Protein AF-A0A7C4MJX7-F1 (afdb_monomer_lite)

Radius of gyration: 22.09 Å; chains: 1; bounding box: 62×18×59 Å

pLDDT: mean 86.45, std 8.95, range [51.25, 96.69]

Sequence (167 aa):
MQINKLDLLSKGWSTNEIEHVSTIIEEAENKKHIGIKFLDKTIYWALLFLLIVGNAICSAFLIPFLFVFKGTFIIFIITVFGFAFGVFFSILIADIHRAEKRSLSGLLFALIISGVVNFALISRASIEFSIKTMLPLRHNPYLIAGIYLFAFLTPHIVLMIAQYQKQ

Foldseek 3Di:
DDDPPVVCVVVVDDPVNVVVVVVVVVVVVVVPDPVVVVVLVVVLVVLLVCLLVVLLVLLLVLLVVQQVDADCVSLVVLLVSLQVLLQVSLVSLVVSVVSDVDDNVVSVVSQLVSLVSSLCSQQVVNVVVCVVVVRDRRDRSNVSSVSSSCSNCVNNVVVVVVVVVVD

Secondary structure (DSSP, 8-state):
----HHHHHHTT--HHHHHHHHHHHHHHHHTS-HHHHHHHHHHHHHHHHHHHHHHHHHHHTTHHHHHH--THHHHHHHHHHHHHHHHHHHHHHHHHHHHS---HHHHHHHHHHHHHHHHHHHHHHHHHHHHHHTPPP-S-HHHHHHHHHHHHHHHHHHHHHHHHTT-

Structure (mmCIF, N/CA/C/O backbone):
data_AF-A0A7C4MJX7-F1
#
_entry.id   AF-A0A7C4MJX7-F1
#
loop_
_atom_site.group_PDB
_atom_site.id
_atom_site.type_symbol
_atom_site.label_atom_id
_atom_site.label_alt_id
_atom_site.label_comp_id
_atom_site.label_asym_id
_atom_site.label_entity_id
_atom_site.label_seq_id
_atom_site.pdbx_PDB_ins_code
_atom_site.Cartn_x
_atom_site.Cartn_y
_atom_site.Cartn_z
_atom_site.occupancy
_atom_site.B_iso_or_equiv
_atom_site.auth_seq_id
_atom_site.auth_comp_id
_atom_site.auth_asym_id
_atom_site.auth_atom_id
_atom_site.pdbx_PDB_model_num
ATOM 1 N N . MET A 1 1 ? -16.671 -3.858 23.443 1.00 53.47 1 MET A N 1
ATOM 2 C CA . MET A 1 1 ? -18.010 -4.202 22.893 1.00 53.47 1 MET A CA 1
ATOM 3 C C . MET A 1 1 ? -18.897 -2.962 23.005 1.00 53.47 1 MET A C 1
ATOM 5 O O . MET A 1 1 ? -18.828 -2.317 24.041 1.00 53.47 1 MET A O 1
ATOM 9 N N . GLN A 1 2 ? -19.621 -2.533 21.963 1.00 55.75 2 GLN A N 1
ATOM 10 C CA . GLN A 1 2 ? -20.582 -1.420 22.091 1.00 55.75 2 GLN A CA 1
ATOM 11 C C . GLN A 1 2 ? -21.999 -1.966 22.133 1.00 55.75 2 GLN A C 1
ATOM 13 O O . GLN A 1 2 ? -22.373 -2.790 21.304 1.00 55.75 2 GLN A O 1
ATOM 18 N N . ILE A 1 3 ? -22.766 -1.489 23.106 1.00 70.62 3 ILE A N 1
ATOM 19 C CA . ILE A 1 3 ? -24.188 -1.771 23.210 1.00 70.62 3 ILE A CA 1
ATOM 20 C C . ILE A 1 3 ? -24.919 -0.806 22.281 1.00 70.62 3 ILE A C 1
ATOM 22 O O . ILE A 1 3 ? -24.830 0.412 22.453 1.00 70.62 3 ILE A O 1
ATOM 26 N N . ASN A 1 4 ? -25.655 -1.334 21.304 1.00 82.94 4 ASN A N 1
ATOM 27 C CA . ASN A 1 4 ? -26.561 -0.514 20.514 1.00 82.94 4 ASN A CA 1
ATOM 28 C C . ASN A 1 4 ? -27.799 -0.192 21.364 1.00 82.94 4 ASN A C 1
ATOM 30 O O . ASN A 1 4 ? -28.705 -1.014 21.491 1.00 82.94 4 ASN A O 1
ATOM 34 N N . LYS A 1 5 ? -27.821 1.005 21.963 1.00 84.69 5 LYS A N 1
ATOM 35 C CA . LYS A 1 5 ? -28.908 1.441 22.855 1.00 84.69 5 LYS A CA 1
ATOM 36 C C . LYS A 1 5 ? -30.277 1.386 22.166 1.00 84.69 5 LYS A C 1
ATOM 38 O O . LYS A 1 5 ? -31.251 1.019 22.808 1.00 84.69 5 LYS A O 1
ATOM 43 N N . LEU A 1 6 ? -30.341 1.678 20.863 1.00 82.44 6 LEU A N 1
ATOM 44 C CA . LEU A 1 6 ? -31.587 1.644 20.087 1.00 82.44 6 LEU A CA 1
ATOM 45 C C . LEU A 1 6 ? -32.126 0.217 19.907 1.00 82.44 6 LEU A C 1
ATOM 47 O O . LEU A 1 6 ? -33.334 0.015 19.966 1.00 82.44 6 LEU A O 1
ATOM 51 N N . ASP A 1 7 ? -31.240 -0.770 19.745 1.00 88.25 7 ASP A N 1
ATOM 52 C CA . ASP A 1 7 ? -31.619 -2.188 19.633 1.00 88.25 7 ASP A CA 1
ATOM 53 C C . ASP A 1 7 ? -32.070 -2.785 20.979 1.00 88.25 7 ASP A C 1
ATOM 55 O O . ASP A 1 7 ? -32.888 -3.697 21.021 1.00 88.25 7 ASP A O 1
ATOM 59 N N . LEU A 1 8 ? -31.564 -2.273 22.105 1.00 86.75 8 LEU A N 1
ATOM 60 C CA . LEU A 1 8 ? -32.051 -2.688 23.425 1.00 86.75 8 LEU A CA 1
ATOM 61 C C . LEU A 1 8 ? -33.397 -2.049 23.772 1.00 86.75 8 LEU A C 1
ATOM 63 O O . LEU A 1 8 ? -34.278 -2.729 24.296 1.00 86.75 8 LEU A O 1
ATOM 67 N N . LEU A 1 9 ? -33.583 -0.774 23.418 1.00 88.44 9 LEU A N 1
ATOM 68 C CA . LEU A 1 9 ? -34.869 -0.094 23.574 1.00 88.44 9 LEU A CA 1
ATOM 69 C C . LEU A 1 9 ? -35.971 -0.787 22.758 1.00 88.44 9 LEU A C 1
ATOM 71 O O . LEU A 1 9 ? -37.063 -1.005 23.277 1.00 88.44 9 LEU A O 1
ATOM 75 N N . SER A 1 10 ? -35.687 -1.200 21.515 1.00 90.12 10 SER A N 1
ATOM 76 C CA . SER A 1 10 ? -36.661 -1.920 20.677 1.00 90.12 10 SER A CA 1
ATOM 77 C C . SER A 1 10 ? -37.021 -3.311 21.217 1.00 90.12 10 SER A C 1
ATOM 79 O O . SER A 1 10 ? -38.108 -3.813 20.940 1.00 90.12 10 SER A O 1
ATOM 81 N N . LYS A 1 11 ? -36.146 -3.915 22.031 1.00 91.00 11 LYS A N 1
ATOM 82 C CA . LYS A 1 11 ? -36.380 -5.184 22.742 1.00 91.00 11 LYS A CA 1
ATOM 83 C C . LYS A 1 11 ? -37.090 -5.009 24.089 1.00 91.00 11 LYS A C 1
ATOM 85 O O . LYS A 1 11 ? -37.268 -5.994 24.800 1.00 91.00 11 LYS A O 1
ATOM 90 N N . GLY A 1 12 ? -37.490 -3.785 24.439 1.00 92.81 12 GLY A N 1
ATOM 91 C CA . GLY A 1 12 ? -38.260 -3.487 25.648 1.00 92.81 12 GLY A CA 1
ATOM 92 C C . GLY A 1 12 ? -37.425 -3.241 26.904 1.00 92.81 12 GLY A C 1
ATOM 93 O O . GLY A 1 12 ? -37.982 -3.242 27.998 1.00 92.81 12 GLY A O 1
ATOM 94 N N . TRP A 1 13 ? -36.113 -3.030 26.776 1.00 92.69 13 TRP A N 1
ATOM 95 C CA . TRP A 1 13 ? -35.268 -2.685 27.919 1.00 92.69 13 TRP A CA 1
ATOM 96 C C . TRP A 1 13 ? -35.522 -1.242 28.353 1.00 92.69 13 TRP A C 1
ATOM 98 O O . TRP A 1 13 ? -35.639 -0.344 27.514 1.00 92.69 13 TRP A O 1
ATOM 108 N N . SER A 1 14 ? -35.548 -0.997 29.660 1.00 92.94 14 SER A N 1
ATOM 109 C CA . SER A 1 14 ? -35.621 0.364 30.187 1.00 92.94 14 SER A CA 1
ATOM 110 C C . SER A 1 14 ? -34.282 1.093 30.030 1.00 92.94 14 SER A C 1
ATOM 112 O O . SER A 1 14 ? -33.206 0.491 30.035 1.00 92.94 14 SER A O 1
ATOM 114 N N . THR A 1 15 ? -34.323 2.423 29.933 1.00 89.69 15 THR A N 1
ATOM 115 C CA . THR A 1 15 ? -33.111 3.256 29.863 1.00 89.69 15 THR A CA 1
ATOM 116 C C . THR A 1 15 ? -32.182 3.032 31.055 1.00 89.69 15 THR A C 1
ATOM 118 O O . THR A 1 15 ? -30.968 2.994 30.869 1.00 89.69 15 THR A O 1
ATOM 121 N N . ASN A 1 16 ? -32.744 2.807 32.247 1.00 89.69 16 ASN A N 1
ATOM 122 C CA . ASN A 1 16 ? -31.983 2.556 33.471 1.00 89.69 16 ASN A CA 1
ATOM 123 C C . ASN A 1 16 ? -31.237 1.214 33.417 1.00 89.69 16 ASN A C 1
ATOM 125 O O . ASN A 1 16 ? -30.082 1.140 33.827 1.00 89.69 16 ASN A O 1
ATOM 129 N N . GLU A 1 17 ? -31.856 0.160 32.875 1.00 87.19 17 GLU A N 1
ATOM 130 C CA . GLU A 1 17 ? -31.189 -1.136 32.679 1.00 87.19 17 GLU A CA 1
ATOM 131 C C . GLU A 1 17 ? -30.067 -1.030 31.644 1.00 87.19 17 GLU A C 1
ATOM 133 O O . GLU A 1 17 ? -28.974 -1.555 31.856 1.00 87.19 17 GLU A O 1
ATOM 138 N N . ILE A 1 18 ? -30.299 -0.303 30.547 1.00 88.81 18 ILE A N 1
ATOM 139 C CA . ILE A 1 18 ? -29.280 -0.061 29.515 1.00 88.81 18 ILE A CA 1
ATOM 140 C C . ILE A 1 18 ? -28.088 0.699 30.104 1.00 88.81 18 ILE A C 1
ATOM 142 O O . ILE A 1 18 ? -26.935 0.376 29.803 1.00 88.81 18 ILE A O 1
ATOM 146 N N . GLU A 1 19 ? -28.349 1.709 30.930 1.00 87.94 19 GLU A N 1
ATOM 147 C CA . GLU A 1 19 ? -27.313 2.509 31.578 1.00 87.94 19 GLU A CA 1
ATOM 148 C C . GLU A 1 19 ? -26.530 1.694 32.609 1.00 87.94 19 GLU A C 1
ATOM 150 O O . GLU A 1 19 ? -25.299 1.722 32.588 1.00 87.94 19 GLU A O 1
ATOM 155 N N . HIS A 1 20 ? -27.219 0.883 33.417 1.00 88.69 20 HIS A N 1
ATOM 156 C CA . HIS A 1 20 ? -26.598 -0.010 34.394 1.00 88.69 20 HIS A CA 1
ATOM 157 C C . HIS A 1 20 ? -25.709 -1.076 33.735 1.00 88.69 20 HIS A C 1
ATOM 159 O O . HIS A 1 20 ? -24.566 -1.287 34.139 1.00 88.69 20 HIS A O 1
ATOM 165 N N . VAL A 1 21 ? -26.183 -1.718 32.662 1.00 86.88 21 VAL A N 1
ATOM 166 C CA . VAL A 1 21 ? -25.367 -2.689 31.916 1.00 86.88 21 VAL A CA 1
ATOM 167 C C . VAL A 1 21 ? -24.195 -2.002 31.216 1.00 86.88 21 VAL A C 1
ATOM 169 O O . VAL A 1 21 ? -23.095 -2.555 31.187 1.00 86.88 21 VAL A O 1
ATOM 172 N N . SER A 1 22 ? -24.387 -0.786 30.698 1.00 84.50 22 SER A N 1
ATOM 173 C CA . SER A 1 22 ? -23.286 -0.008 30.116 1.00 84.50 22 SER A CA 1
ATOM 174 C C . SER A 1 22 ? -22.193 0.267 31.151 1.00 84.50 22 SER A C 1
ATOM 176 O O . SER A 1 22 ? -21.022 0.047 30.848 1.00 84.50 22 SER A O 1
ATOM 178 N N . THR A 1 23 ? -22.565 0.648 32.378 1.00 85.00 23 THR A N 1
ATOM 179 C CA . THR A 1 23 ? -21.605 0.893 33.469 1.00 85.00 23 THR A CA 1
ATOM 180 C C . THR A 1 23 ? -20.882 -0.381 33.899 1.00 85.00 23 THR A C 1
ATOM 182 O O . THR A 1 23 ? -19.664 -0.355 34.052 1.00 85.00 23 THR A O 1
ATOM 185 N N . ILE A 1 24 ? -21.576 -1.519 34.014 1.00 85.62 24 ILE A N 1
ATOM 186 C CA . ILE A 1 24 ? -20.941 -2.810 34.345 1.00 85.62 24 ILE A CA 1
ATOM 187 C C . ILE A 1 24 ? -19.917 -3.219 33.278 1.00 85.62 24 ILE A C 1
ATOM 189 O O . ILE A 1 24 ? -18.815 -3.661 33.609 1.00 85.62 24 ILE A O 1
ATOM 193 N N . ILE A 1 25 ? -20.259 -3.076 31.993 1.00 82.62 25 ILE A N 1
ATOM 194 C CA . ILE A 1 25 ? -19.345 -3.409 30.892 1.00 82.62 25 ILE A CA 1
ATOM 195 C C . ILE A 1 25 ? -18.134 -2.477 30.896 1.00 82.62 25 ILE A C 1
ATOM 197 O O . ILE A 1 25 ? -17.009 -2.939 30.706 1.00 82.62 25 ILE A O 1
ATOM 201 N N . GLU A 1 26 ? -18.344 -1.186 31.135 1.00 79.50 26 GLU A N 1
ATOM 202 C CA . GLU A 1 26 ? -17.275 -0.191 31.173 1.00 79.50 26 GLU A CA 1
ATOM 203 C C . GLU A 1 26 ? -16.346 -0.403 32.380 1.00 79.50 26 GLU A C 1
ATOM 205 O O . GLU A 1 26 ? -15.121 -0.363 32.246 1.00 79.50 26 GLU A O 1
ATOM 210 N N . GLU A 1 27 ? -16.896 -0.751 33.546 1.00 81.88 27 GLU A N 1
ATOM 211 C CA . GLU A 1 27 ? -16.114 -1.180 34.706 1.00 81.88 27 GLU A CA 1
ATOM 212 C C . GLU A 1 27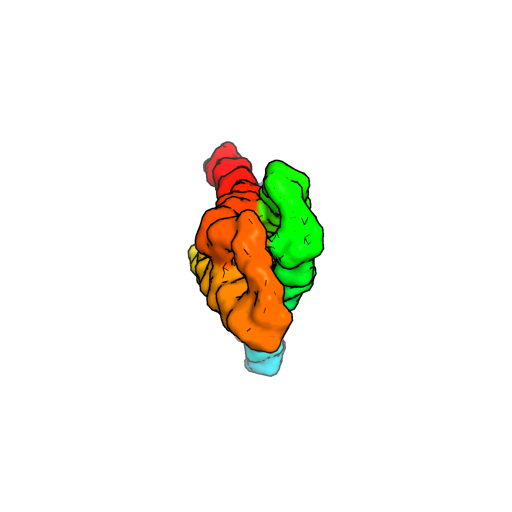 ? -15.317 -2.458 34.434 1.00 81.88 27 GLU A C 1
ATOM 214 O O . GLU A 1 27 ? -14.150 -2.539 34.821 1.00 81.88 27 GLU A O 1
ATOM 219 N N . ALA A 1 28 ? -15.908 -3.451 33.766 1.00 76.81 28 ALA A N 1
ATOM 220 C CA . ALA A 1 28 ? -15.217 -4.683 33.396 1.00 76.81 28 ALA A CA 1
ATOM 221 C C . ALA A 1 28 ? -14.089 -4.423 32.379 1.00 76.81 28 ALA A C 1
ATOM 223 O O . ALA A 1 28 ? -13.003 -4.998 32.488 1.00 76.81 28 ALA A O 1
ATOM 224 N N . GLU A 1 29 ? -14.303 -3.512 31.4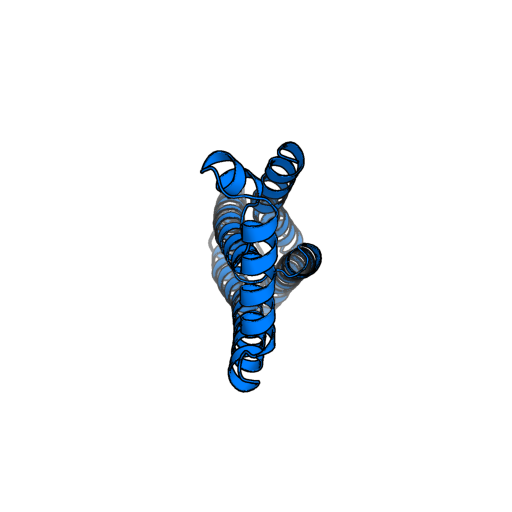25 1.00 71.25 29 GLU A N 1
ATOM 225 C CA . GLU A 1 29 ? -13.299 -3.083 30.446 1.00 71.25 29 GLU A CA 1
ATOM 226 C C . GLU A 1 29 ? -12.151 -2.315 31.136 1.00 71.25 29 GLU A C 1
ATOM 228 O O . GLU A 1 29 ? -10.972 -2.528 30.827 1.00 71.25 29 GLU A O 1
ATOM 233 N N . ASN A 1 30 ? -12.463 -1.514 32.159 1.00 72.94 30 ASN A N 1
ATOM 234 C CA . ASN A 1 30 ? -11.477 -0.813 32.981 1.00 72.94 30 ASN A CA 1
ATOM 235 C C . ASN A 1 30 ? -10.710 -1.737 33.937 1.00 72.94 30 ASN A C 1
ATOM 237 O O . ASN A 1 30 ? -9.498 -1.552 34.091 1.00 72.94 30 ASN A O 1
ATOM 241 N N . LYS A 1 31 ? -11.369 -2.762 34.491 1.00 76.56 31 LYS A N 1
ATOM 242 C CA . LYS A 1 31 ? -10.783 -3.809 35.348 1.00 76.56 31 LYS A CA 1
ATOM 243 C C . LYS A 1 31 ? -10.008 -4.882 34.570 1.00 76.56 31 LYS A C 1
ATOM 245 O O . LYS A 1 31 ? -9.415 -5.757 35.201 1.00 76.56 31 LYS A O 1
ATOM 250 N N . LYS A 1 32 ? -9.949 -4.824 33.227 1.00 70.94 32 LYS A N 1
ATOM 251 C CA . LYS A 1 32 ? -9.063 -5.696 32.432 1.00 70.94 32 LYS A CA 1
ATOM 252 C C . LYS A 1 32 ? -7.639 -5.641 32.987 1.00 70.94 32 LYS A C 1
ATOM 254 O O . LYS A 1 32 ? -7.065 -4.561 33.144 1.00 70.94 32 LYS A O 1
ATOM 259 N N . HIS A 1 33 ? -7.062 -6.820 33.217 1.00 77.12 33 HIS A N 1
ATOM 260 C CA . HIS A 1 33 ? -5.688 -6.969 33.684 1.00 77.12 33 HIS A CA 1
ATOM 261 C C . HIS A 1 33 ? -4.718 -6.200 32.770 1.00 77.12 33 HIS A C 1
ATOM 263 O O . HIS A 1 33 ? -4.869 -6.219 31.545 1.00 77.12 33 HIS A O 1
ATOM 269 N N . ILE A 1 34 ? -3.707 -5.546 33.350 1.00 73.19 34 ILE A N 1
ATOM 270 C CA . ILE A 1 34 ? -2.738 -4.697 32.626 1.00 73.19 34 ILE A CA 1
ATOM 271 C C . ILE A 1 34 ? -2.105 -5.452 31.444 1.00 73.19 34 ILE A C 1
ATOM 273 O O . ILE A 1 34 ? -1.941 -4.887 30.364 1.00 73.19 34 ILE A O 1
ATOM 277 N N . GLY A 1 35 ? -1.841 -6.753 31.614 1.00 70.19 35 GLY A N 1
ATOM 278 C CA . GLY A 1 35 ? -1.329 -7.622 30.550 1.00 70.19 35 GLY A CA 1
ATOM 279 C C . GLY A 1 35 ? -2.257 -7.753 29.334 1.00 70.19 35 GLY A C 1
ATOM 280 O O . GLY A 1 35 ? -1.771 -7.775 28.210 1.00 70.19 35 GLY A O 1
ATOM 281 N N . ILE A 1 36 ? -3.581 -7.757 29.526 1.00 73.88 36 ILE A N 1
ATOM 282 C CA . ILE A 1 36 ? -4.560 -7.829 28.425 1.00 73.88 36 ILE A CA 1
ATOM 283 C C . ILE A 1 36 ? -4.579 -6.504 27.654 1.00 73.88 36 ILE A C 1
ATOM 285 O O . ILE A 1 36 ? -4.537 -6.506 26.429 1.00 73.88 36 ILE A O 1
ATOM 289 N N . LYS A 1 37 ? -4.544 -5.362 28.356 1.00 73.38 37 LYS A N 1
ATOM 290 C CA . LYS A 1 37 ? -4.456 -4.039 27.706 1.00 73.38 37 LYS A CA 1
ATOM 291 C C . LYS A 1 37 ? -3.152 -3.877 26.912 1.00 73.38 37 LYS A C 1
ATOM 293 O O . LYS A 1 37 ? -3.142 -3.257 25.850 1.00 73.38 37 LYS A O 1
ATOM 298 N N . PHE A 1 38 ? -2.050 -4.439 27.415 1.00 76.56 38 PHE A N 1
ATOM 299 C CA . PHE A 1 38 ? -0.770 -4.447 26.707 1.00 76.56 38 PHE A CA 1
ATOM 300 C C . PHE A 1 38 ? -0.794 -5.355 25.471 1.00 76.56 38 PHE A C 1
ATOM 302 O O . PHE A 1 38 ? -0.251 -4.980 24.429 1.00 76.56 38 PHE A O 1
ATOM 309 N N . LEU A 1 39 ? -1.449 -6.516 25.567 1.00 78.19 39 LEU A N 1
ATOM 310 C CA . LEU A 1 39 ? -1.623 -7.440 24.449 1.00 78.19 39 LEU A CA 1
ATOM 311 C C . LEU A 1 39 ? -2.452 -6.798 23.327 1.00 78.19 39 LEU A C 1
ATOM 313 O O . LEU A 1 39 ? -1.987 -6.782 22.191 1.00 78.19 39 LEU A O 1
ATOM 317 N N . ASP A 1 40 ? -3.594 -6.181 23.653 1.00 77.88 40 ASP A N 1
ATOM 318 C CA . ASP A 1 40 ? -4.461 -5.483 22.687 1.00 77.88 40 ASP A CA 1
ATOM 319 C C . ASP A 1 40 ? -3.668 -4.397 21.924 1.00 77.88 40 ASP A C 1
ATOM 321 O O . ASP A 1 40 ? -3.677 -4.340 20.692 1.00 77.88 40 ASP A O 1
ATOM 325 N N . LYS A 1 41 ? -2.875 -3.589 22.647 1.00 80.69 41 LYS A N 1
ATOM 326 C CA . LYS A 1 41 ? -2.013 -2.558 22.043 1.00 80.69 41 LYS A CA 1
ATOM 327 C C . LYS A 1 41 ? -0.911 -3.160 21.165 1.00 80.69 41 LYS A C 1
ATOM 329 O O . LYS A 1 41 ? -0.619 -2.614 20.103 1.00 80.69 41 LYS A O 1
ATOM 334 N N . THR A 1 42 ? -0.276 -4.244 21.607 1.00 84.75 42 THR A N 1
ATOM 335 C CA . THR A 1 42 ? 0.806 -4.909 20.861 1.00 84.75 42 THR A CA 1
ATOM 336 C C . THR A 1 42 ? 0.283 -5.545 19.577 1.00 84.75 42 THR A C 1
ATOM 338 O O . THR A 1 42 ? 0.907 -5.385 18.530 1.00 84.75 42 THR A O 1
ATOM 341 N N . ILE A 1 43 ? -0.882 -6.197 19.631 1.00 84.75 43 ILE A N 1
ATOM 342 C CA . ILE A 1 43 ? -1.538 -6.801 18.465 1.00 84.75 43 ILE A CA 1
ATOM 343 C C . ILE A 1 43 ? -1.831 -5.736 17.410 1.00 84.75 43 ILE A C 1
ATOM 345 O O . ILE A 1 43 ? -1.524 -5.952 16.241 1.00 84.75 43 ILE A O 1
ATOM 349 N N . TYR A 1 44 ? -2.345 -4.568 17.806 1.00 82.44 44 TYR A N 1
ATOM 350 C CA . TYR A 1 44 ? -2.576 -3.473 16.863 1.00 82.44 44 TYR A CA 1
ATOM 351 C C . TYR A 1 44 ? -1.301 -3.056 16.123 1.00 82.44 44 TYR A C 1
ATOM 353 O O . TYR A 1 44 ? -1.283 -2.992 14.894 1.00 82.44 44 TYR A O 1
ATOM 361 N N . TRP A 1 45 ? -0.216 -2.798 16.859 1.00 83.81 45 TRP A N 1
ATOM 362 C CA . TRP A 1 45 ? 1.053 -2.408 16.243 1.00 83.81 45 TRP A CA 1
ATOM 363 C C . TRP A 1 45 ? 1.640 -3.521 15.377 1.00 83.81 45 TRP A C 1
ATOM 365 O O . TRP A 1 45 ? 2.192 -3.226 14.321 1.00 83.81 45 TRP A O 1
ATOM 375 N N . ALA A 1 46 ? 1.484 -4.784 15.778 1.00 86.75 46 ALA A N 1
ATOM 376 C CA . ALA A 1 46 ? 1.907 -5.931 14.984 1.00 86.75 46 ALA A CA 1
ATOM 377 C C . ALA A 1 46 ? 1.111 -6.042 13.675 1.00 86.75 46 ALA A C 1
ATOM 379 O O . ALA A 1 46 ? 1.709 -6.256 12.624 1.00 86.75 46 ALA A O 1
ATOM 380 N N . LEU A 1 47 ? -0.209 -5.835 13.713 1.00 85.00 47 LEU A N 1
ATOM 381 C CA . LEU A 1 47 ? -1.058 -5.818 12.519 1.00 85.00 47 LEU A CA 1
ATOM 382 C C . LEU A 1 47 ? -0.696 -4.656 11.594 1.00 85.00 47 LEU A C 1
ATOM 384 O O . LEU A 1 47 ? -0.567 -4.855 10.391 1.00 85.00 47 LEU A O 1
ATOM 388 N N . LEU A 1 48 ? -0.469 -3.462 12.142 1.00 82.44 48 LEU A N 1
ATOM 389 C CA . LEU A 1 48 ? -0.061 -2.290 11.366 1.00 82.44 48 LEU A CA 1
ATOM 390 C C . LEU A 1 48 ? 1.332 -2.481 10.745 1.00 82.44 48 LEU A C 1
ATOM 392 O O . LEU A 1 48 ? 1.552 -2.139 9.585 1.00 82.44 48 LEU A O 1
ATOM 396 N N . PHE A 1 49 ? 2.263 -3.083 11.482 1.00 86.00 49 PHE A N 1
ATOM 397 C CA . PHE A 1 49 ? 3.576 -3.452 10.962 1.00 86.00 49 PHE A CA 1
ATOM 398 C C . PHE A 1 49 ? 3.469 -4.497 9.845 1.00 86.00 49 PHE A C 1
ATOM 400 O O . PHE A 1 49 ? 4.050 -4.312 8.776 1.00 86.00 49 PHE A O 1
ATOM 407 N N . LEU A 1 50 ? 2.683 -5.556 10.059 1.00 86.38 50 LEU A N 1
ATOM 408 C CA . LEU A 1 50 ? 2.419 -6.592 9.061 1.00 86.38 50 LEU A CA 1
ATOM 409 C C . LEU A 1 50 ? 1.791 -5.998 7.800 1.00 86.38 50 LEU A C 1
ATOM 411 O O . LEU A 1 50 ? 2.129 -6.413 6.696 1.00 86.38 50 LEU A O 1
ATOM 415 N N . LEU A 1 51 ? 0.926 -4.997 7.958 1.00 85.44 51 LEU A N 1
ATOM 416 C CA . LEU A 1 51 ? 0.305 -4.275 6.860 1.00 85.44 51 LEU A CA 1
ATOM 417 C C . LEU A 1 51 ? 1.375 -3.574 6.005 1.00 85.44 51 LEU A C 1
ATOM 419 O O . LEU A 1 51 ? 1.449 -3.780 4.794 1.00 85.44 51 LEU A O 1
ATOM 423 N N . ILE A 1 52 ? 2.263 -2.805 6.637 1.00 85.75 52 ILE A N 1
ATOM 424 C CA . ILE A 1 52 ? 3.338 -2.089 5.938 1.00 85.75 52 ILE A CA 1
ATOM 425 C C . ILE A 1 52 ? 4.300 -3.070 5.250 1.00 85.75 52 ILE A C 1
ATOM 427 O O . ILE A 1 52 ? 4.591 -2.915 4.063 1.00 85.75 52 ILE A O 1
ATOM 431 N N . VAL A 1 53 ? 4.768 -4.093 5.972 1.00 89.25 53 VAL A N 1
ATOM 432 C CA . VAL A 1 53 ? 5.731 -5.078 5.452 1.00 89.25 53 VAL A CA 1
ATOM 433 C C . VAL A 1 53 ? 5.114 -5.935 4.353 1.00 89.25 53 VAL A C 1
ATOM 435 O O . VAL A 1 53 ? 5.728 -6.119 3.304 1.00 89.25 53 VAL A O 1
ATOM 438 N N . GLY A 1 54 ? 3.889 -6.421 4.552 1.00 87.00 54 GLY A N 1
ATOM 439 C CA . GLY A 1 54 ? 3.164 -7.204 3.557 1.00 87.00 54 GLY A CA 1
ATOM 440 C C . GLY A 1 54 ? 2.999 -6.435 2.250 1.00 87.00 54 GLY A C 1
ATOM 441 O O . GLY A 1 54 ? 3.228 -6.994 1.178 1.00 87.00 54 GLY A O 1
ATOM 442 N N . ASN A 1 55 ? 2.700 -5.135 2.325 1.00 87.06 55 ASN A N 1
ATOM 443 C CA . ASN A 1 55 ? 2.551 -4.300 1.136 1.00 87.06 55 ASN A CA 1
ATOM 444 C C . ASN A 1 55 ? 3.889 -4.065 0.414 1.00 87.06 55 ASN A C 1
ATOM 446 O O . ASN A 1 55 ? 3.951 -4.109 -0.817 1.00 87.06 55 ASN A O 1
ATOM 450 N N . ALA A 1 56 ? 4.972 -3.869 1.171 1.00 89.12 56 ALA A N 1
ATOM 451 C CA . ALA A 1 56 ? 6.321 -3.729 0.624 1.00 89.12 56 ALA A CA 1
ATOM 452 C C . ALA A 1 56 ? 6.790 -5.011 -0.086 1.00 89.12 56 ALA A C 1
ATOM 454 O O . ALA A 1 56 ? 7.352 -4.951 -1.177 1.00 89.12 56 ALA A O 1
ATOM 455 N N . ILE A 1 57 ? 6.510 -6.183 0.493 1.00 91.25 57 ILE A N 1
ATOM 456 C CA . ILE A 1 57 ? 6.807 -7.478 -0.133 1.00 91.25 57 ILE A CA 1
ATOM 457 C C . ILE A 1 57 ? 6.007 -7.632 -1.431 1.00 91.25 57 ILE A C 1
ATOM 459 O O . ILE A 1 57 ? 6.581 -7.941 -2.474 1.00 91.25 57 ILE A O 1
ATOM 463 N N . CYS A 1 58 ? 4.698 -7.366 -1.392 1.00 88.31 58 CYS A N 1
ATOM 464 C CA . CYS A 1 58 ? 3.820 -7.471 -2.559 1.00 88.31 58 CYS A CA 1
ATOM 465 C C . CYS A 1 58 ? 4.268 -6.562 -3.713 1.00 88.31 58 CYS A C 1
ATOM 467 O O . CYS A 1 58 ? 4.291 -6.983 -4.868 1.00 88.31 58 CYS A O 1
ATOM 469 N N . SER A 1 59 ? 4.674 -5.330 -3.407 1.00 88.69 59 SER A N 1
ATOM 470 C CA . SER A 1 59 ? 5.196 -4.396 -4.407 1.00 88.69 59 SER A CA 1
ATOM 471 C C . SER A 1 59 ? 6.592 -4.781 -4.912 1.00 88.69 59 SER A C 1
ATOM 473 O O . SER A 1 59 ? 6.863 -4.627 -6.103 1.00 88.69 59 SER A O 1
ATOM 475 N N . ALA A 1 60 ? 7.452 -5.365 -4.073 1.00 91.50 60 ALA A N 1
ATOM 476 C CA . ALA A 1 60 ? 8.739 -5.909 -4.510 1.00 91.50 60 ALA A CA 1
ATOM 477 C C . ALA A 1 60 ? 8.574 -7.058 -5.522 1.00 91.50 60 ALA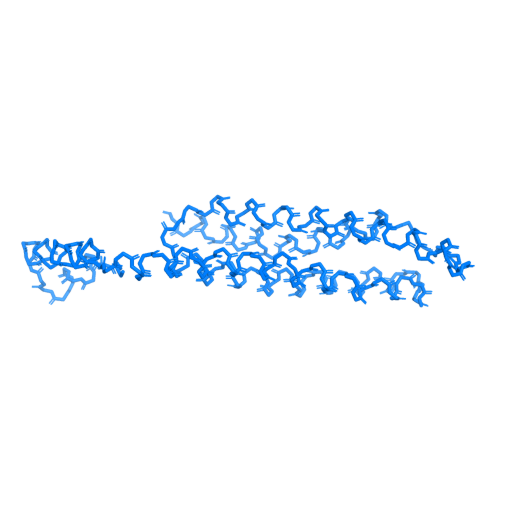 A C 1
ATOM 479 O O . ALA A 1 60 ? 9.322 -7.131 -6.500 1.00 91.50 60 ALA A O 1
ATOM 480 N N . PHE A 1 61 ? 7.554 -7.908 -5.350 1.00 91.25 61 PHE A N 1
ATOM 481 C CA . PHE A 1 61 ? 7.217 -8.969 -6.308 1.00 91.25 61 PHE A CA 1
ATOM 482 C C . PHE A 1 61 ? 6.849 -8.444 -7.701 1.00 91.25 61 PHE A C 1
ATOM 484 O O . PHE A 1 61 ? 6.984 -9.189 -8.667 1.00 91.25 61 PHE A O 1
ATOM 491 N N . LEU A 1 62 ? 6.433 -7.180 -7.840 1.00 90.44 62 LEU A N 1
ATOM 492 C CA . LEU A 1 62 ? 6.133 -6.575 -9.142 1.00 90.44 62 LEU A CA 1
ATOM 493 C C . LEU A 1 62 ? 7.389 -6.140 -9.907 1.00 90.44 62 LEU A C 1
ATOM 495 O O . LEU A 1 62 ? 7.323 -5.944 -11.121 1.00 90.44 62 LEU A O 1
ATOM 499 N N . ILE A 1 63 ? 8.539 -6.017 -9.237 1.00 91.94 63 ILE A N 1
ATOM 500 C CA . ILE A 1 63 ? 9.762 -5.497 -9.859 1.00 91.94 63 ILE A CA 1
ATOM 501 C C . ILE A 1 63 ? 10.220 -6.354 -11.050 1.00 91.94 63 ILE A C 1
ATOM 503 O O . ILE A 1 63 ? 10.445 -5.785 -12.117 1.00 91.94 63 ILE A O 1
ATOM 507 N N . PRO A 1 64 ? 10.308 -7.697 -10.964 1.00 90.19 64 PRO A N 1
ATOM 508 C CA . PRO A 1 64 ? 10.709 -8.519 -12.108 1.00 90.19 64 PRO A CA 1
ATOM 509 C C . PRO A 1 64 ? 9.806 -8.333 -13.338 1.00 90.19 64 PRO A C 1
ATOM 511 O O . PRO A 1 64 ? 10.285 -8.348 -14.474 1.00 90.19 64 PRO A O 1
ATOM 514 N N . PHE A 1 65 ? 8.508 -8.087 -13.131 1.00 90.56 65 PHE A N 1
ATOM 515 C CA . PHE A 1 65 ? 7.541 -7.895 -14.215 1.00 90.56 65 PHE A CA 1
ATOM 516 C C . PHE A 1 65 ? 7.844 -6.643 -15.052 1.00 90.56 65 PHE A C 1
ATOM 518 O O . PHE A 1 65 ? 7.619 -6.666 -16.264 1.00 90.56 65 PHE A O 1
ATOM 525 N N . LEU A 1 66 ? 8.424 -5.596 -14.446 1.00 90.12 66 LEU A N 1
ATOM 526 C CA . LEU A 1 66 ? 8.859 -4.371 -15.140 1.00 90.12 66 LEU A CA 1
ATOM 527 C C . LEU A 1 66 ? 9.921 -4.640 -16.213 1.00 90.12 66 LEU A C 1
ATOM 529 O O . LEU A 1 66 ? 10.003 -3.914 -17.202 1.00 90.12 66 LEU A O 1
ATOM 533 N N . PHE A 1 67 ? 10.742 -5.675 -16.026 1.00 90.62 67 PHE A N 1
ATOM 534 C CA . PHE A 1 67 ? 11.821 -6.023 -16.952 1.00 90.62 67 PHE A CA 1
ATOM 535 C C . PHE A 1 67 ? 11.371 -7.019 -18.022 1.00 90.62 67 PHE A C 1
ATOM 537 O O . PHE A 1 67 ? 11.846 -6.971 -19.162 1.00 90.62 67 PHE A O 1
ATOM 544 N N . VAL A 1 68 ? 10.437 -7.908 -17.677 1.00 91.88 68 VAL A N 1
ATOM 545 C CA . VAL A 1 68 ? 9.940 -8.952 -18.581 1.00 91.88 68 VAL A CA 1
ATOM 546 C C . VAL A 1 68 ? 8.971 -8.373 -19.612 1.00 91.88 68 VAL A C 1
ATOM 548 O O . VAL A 1 68 ? 9.160 -8.571 -20.817 1.00 91.88 68 VAL A O 1
ATOM 551 N N . PHE A 1 69 ? 7.965 -7.618 -19.169 1.00 92.00 69 PHE A N 1
ATOM 552 C CA . PHE A 1 69 ? 6.863 -7.173 -20.025 1.00 92.00 69 PHE A CA 1
ATOM 553 C C . PHE A 1 69 ? 7.138 -5.816 -20.698 1.00 92.00 69 PHE A C 1
ATOM 555 O O . PHE A 1 69 ? 8.002 -5.046 -20.284 1.00 92.00 69 PHE A O 1
ATOM 562 N N . LYS A 1 70 ? 6.434 -5.533 -21.802 1.00 88.88 70 LYS A N 1
ATOM 563 C CA . LYS A 1 70 ? 6.571 -4.304 -22.609 1.00 88.88 70 LYS A CA 1
ATOM 564 C C . LYS A 1 70 ? 5.218 -3.637 -22.846 1.00 88.88 70 LYS A C 1
ATOM 566 O O . LYS A 1 70 ? 4.180 -4.293 -22.822 1.00 88.88 70 LYS A O 1
ATOM 571 N N . GLY A 1 71 ? 5.254 -2.334 -23.125 1.00 89.94 71 GLY A N 1
ATOM 572 C CA . GLY A 1 71 ? 4.099 -1.577 -23.615 1.00 89.94 71 GLY A CA 1
ATOM 573 C C . GLY A 1 71 ? 2.964 -1.445 -22.600 1.00 89.94 71 GLY A C 1
ATOM 574 O O . GLY A 1 71 ? 3.206 -1.274 -21.409 1.00 89.94 71 GLY A O 1
ATOM 575 N N . THR A 1 72 ? 1.727 -1.509 -23.083 1.00 92.50 72 THR A N 1
ATOM 576 C CA . THR A 1 72 ? 0.497 -1.351 -22.289 1.00 92.50 72 THR A CA 1
ATOM 577 C C . THR A 1 72 ? 0.218 -2.528 -21.358 1.00 92.50 72 THR A C 1
ATOM 579 O O . THR A 1 72 ? -0.464 -2.364 -20.349 1.00 92.50 72 THR A O 1
ATOM 582 N N . PHE A 1 73 ? 0.776 -3.706 -21.643 1.00 94.00 73 PHE A N 1
ATOM 583 C CA . PHE A 1 73 ? 0.508 -4.911 -20.863 1.00 94.00 73 PHE A CA 1
ATOM 584 C C . PHE A 1 73 ? 1.040 -4.824 -19.424 1.00 94.00 73 PHE A C 1
ATOM 586 O O . PHE A 1 73 ? 0.353 -5.239 -18.495 1.00 94.00 73 PHE A O 1
ATOM 593 N N . ILE A 1 74 ? 2.215 -4.216 -19.206 1.00 93.75 74 ILE A N 1
ATOM 594 C CA . ILE A 1 74 ? 2.721 -4.002 -17.839 1.00 93.75 74 ILE A CA 1
ATOM 595 C C . ILE A 1 74 ? 1.844 -3.016 -17.064 1.00 93.75 74 ILE A C 1
ATOM 597 O O . ILE A 1 74 ? 1.619 -3.214 -15.877 1.00 93.75 74 ILE A O 1
ATOM 601 N N . ILE A 1 75 ? 1.300 -1.991 -17.729 1.00 94.69 75 ILE A N 1
ATOM 602 C CA . ILE A 1 75 ? 0.396 -1.026 -17.092 1.00 94.69 75 ILE A CA 1
ATOM 603 C C . ILE A 1 75 ? -0.850 -1.760 -16.600 1.00 94.69 75 ILE A C 1
ATOM 605 O O . ILE A 1 75 ? -1.211 -1.621 -15.437 1.00 94.69 75 ILE A O 1
ATOM 609 N N . PHE A 1 76 ? -1.439 -2.611 -17.445 1.00 95.69 76 PHE A N 1
ATOM 610 C CA . PHE A 1 76 ? -2.581 -3.442 -17.070 1.00 95.69 76 PHE A CA 1
ATOM 611 C C . PHE A 1 76 ? -2.279 -4.337 -15.859 1.00 95.69 76 PHE A C 1
ATOM 613 O O . PHE A 1 76 ? -3.032 -4.310 -14.887 1.00 95.69 76 PHE A O 1
ATOM 620 N N . ILE A 1 77 ? -1.158 -5.072 -15.873 1.00 94.69 77 ILE A N 1
ATOM 621 C CA . ILE A 1 77 ? -0.736 -5.915 -14.741 1.00 94.69 77 ILE A CA 1
ATOM 622 C C . ILE A 1 77 ? -0.616 -5.076 -13.467 1.00 94.69 77 ILE A C 1
ATOM 624 O O . ILE A 1 77 ? -1.214 -5.412 -12.448 1.00 94.69 77 ILE A O 1
ATOM 628 N N . ILE A 1 78 ? 0.122 -3.968 -13.515 1.00 95.31 78 ILE A N 1
ATOM 629 C CA . ILE A 1 78 ? 0.377 -3.132 -12.338 1.00 95.31 78 ILE A CA 1
ATOM 630 C C . ILE A 1 78 ? -0.920 -2.537 -11.790 1.00 95.31 78 ILE A C 1
ATOM 632 O O . ILE A 1 78 ? -1.100 -2.503 -10.575 1.00 95.31 78 ILE A O 1
ATOM 636 N N . THR A 1 79 ? -1.837 -2.106 -12.656 1.00 96.31 79 THR A N 1
ATOM 637 C CA . THR A 1 79 ? -3.148 -1.608 -12.234 1.00 96.31 79 THR A CA 1
ATOM 638 C C . THR A 1 79 ? -3.973 -2.706 -11.569 1.00 96.31 79 THR A C 1
ATOM 640 O O . THR A 1 79 ? -4.514 -2.471 -10.493 1.00 96.31 79 THR A O 1
ATOM 643 N N . VAL A 1 80 ? -4.040 -3.905 -12.156 1.00 96.00 80 VAL A N 1
ATOM 644 C CA . VAL A 1 80 ? -4.794 -5.033 -11.584 1.00 96.00 80 VAL A CA 1
ATOM 645 C C . VAL A 1 80 ? -4.221 -5.443 -10.228 1.00 96.00 80 VAL A C 1
ATOM 647 O O . VAL A 1 80 ? -4.976 -5.564 -9.267 1.00 96.00 80 VAL A O 1
ATOM 650 N N . PHE A 1 81 ? -2.900 -5.602 -10.117 1.00 94.75 81 PHE A N 1
ATOM 651 C CA . PHE A 1 81 ? -2.253 -5.963 -8.853 1.00 94.75 81 PHE A CA 1
ATOM 652 C C . PHE A 1 81 ? -2.360 -4.851 -7.809 1.00 94.75 81 PHE A C 1
ATOM 654 O O . PHE A 1 81 ? -2.709 -5.129 -6.664 1.00 94.75 81 PHE A O 1
ATOM 661 N N . GLY A 1 82 ? -2.115 -3.597 -8.195 1.00 94.75 82 GLY A N 1
ATOM 662 C CA . GLY A 1 82 ? -2.277 -2.445 -7.310 1.00 94.75 82 GLY A CA 1
ATOM 663 C C . GLY A 1 82 ? -3.696 -2.364 -6.760 1.00 94.75 82 GLY A C 1
ATOM 664 O O . GLY A 1 82 ? -3.874 -2.269 -5.550 1.00 94.75 82 GLY A O 1
ATOM 665 N N . PHE A 1 83 ? -4.705 -2.509 -7.620 1.00 95.94 83 PHE A N 1
ATOM 666 C CA . PHE A 1 83 ? -6.107 -2.521 -7.212 1.00 95.94 83 PHE A CA 1
ATOM 667 C C . PHE A 1 83 ? -6.448 -3.716 -6.314 1.00 95.94 83 PHE A C 1
ATOM 669 O O . PHE A 1 83 ? -7.053 -3.530 -5.260 1.00 95.94 83 PHE A O 1
ATOM 676 N N . ALA A 1 84 ? -6.035 -4.933 -6.682 1.00 94.19 84 ALA A N 1
ATOM 677 C CA . ALA A 1 84 ? -6.286 -6.138 -5.892 1.00 94.19 84 ALA A CA 1
ATOM 678 C C . ALA A 1 84 ? -5.686 -6.032 -4.482 1.00 94.19 84 ALA A C 1
ATOM 680 O O . ALA A 1 84 ? -6.372 -6.304 -3.494 1.00 94.19 84 ALA A O 1
ATOM 681 N N . PHE A 1 85 ? -4.439 -5.561 -4.373 1.00 92.19 85 PHE A N 1
ATOM 682 C CA . PHE A 1 85 ? -3.831 -5.285 -3.075 1.00 92.19 85 PHE A CA 1
ATOM 683 C C . PHE A 1 85 ? -4.554 -4.147 -2.356 1.00 92.19 85 PHE A C 1
ATOM 685 O O . PHE A 1 85 ? -4.861 -4.290 -1.179 1.00 92.19 85 PHE A O 1
ATOM 692 N N . GLY A 1 86 ? -4.924 -3.066 -3.040 1.00 92.06 86 GLY A N 1
ATOM 693 C CA . GLY A 1 86 ? -5.715 -1.983 -2.452 1.00 92.06 86 GLY A CA 1
ATOM 694 C C . GLY A 1 86 ? -7.019 -2.467 -1.806 1.00 92.06 86 GLY A C 1
ATOM 695 O O . GLY A 1 86 ? -7.346 -2.061 -0.688 1.00 92.06 86 GLY A O 1
ATOM 696 N N . VAL A 1 87 ? -7.740 -3.384 -2.463 1.00 92.25 87 VAL A N 1
ATOM 697 C CA . VAL A 1 87 ? -8.951 -4.021 -1.918 1.00 92.25 87 VAL A CA 1
ATOM 698 C C . VAL A 1 87 ? -8.608 -4.851 -0.684 1.00 92.25 87 VAL A C 1
ATOM 700 O O . VAL A 1 87 ? -9.217 -4.657 0.367 1.00 92.25 87 VAL A O 1
ATOM 703 N N . PHE A 1 88 ? -7.611 -5.732 -0.789 1.00 90.38 88 PHE A N 1
ATOM 704 C CA . PHE A 1 88 ? -7.163 -6.581 0.317 1.00 90.38 88 PHE A CA 1
ATOM 705 C C . PHE A 1 88 ? -6.783 -5.759 1.559 1.00 90.38 88 PHE A C 1
ATOM 707 O O . PHE A 1 88 ? -7.259 -6.021 2.663 1.00 90.38 88 PHE A O 1
ATOM 714 N N . PHE A 1 89 ? -5.998 -4.701 1.367 1.00 87.94 89 PHE A N 1
ATOM 715 C CA . PHE A 1 89 ? -5.589 -3.789 2.429 1.00 87.94 89 PHE A CA 1
ATOM 716 C C . PHE A 1 89 ? -6.755 -2.997 3.010 1.00 87.94 89 PHE A C 1
ATOM 718 O O . PHE A 1 89 ? -6.800 -2.773 4.218 1.00 87.94 89 PHE A O 1
ATOM 725 N N . SER A 1 90 ? -7.724 -2.608 2.185 1.00 87.94 90 SER A N 1
ATOM 726 C CA . SER A 1 90 ? -8.913 -1.916 2.677 1.00 87.94 90 SER A CA 1
ATOM 727 C C . SER A 1 90 ? -9.768 -2.804 3.580 1.00 87.94 90 SER A C 1
ATOM 729 O O . SER A 1 90 ? -10.283 -2.316 4.585 1.00 87.94 90 SER A O 1
ATOM 731 N N . ILE A 1 91 ? -9.881 -4.098 3.263 1.00 87.12 91 ILE A N 1
ATOM 732 C CA . ILE A 1 91 ? -10.565 -5.078 4.117 1.00 87.12 91 ILE A CA 1
ATOM 733 C C . ILE A 1 91 ? -9.808 -5.235 5.440 1.00 87.12 91 ILE A C 1
ATOM 735 O O . ILE A 1 91 ? -10.408 -5.073 6.498 1.00 87.12 91 ILE A O 1
ATOM 739 N N . LEU A 1 92 ? -8.485 -5.432 5.391 1.00 86.44 92 LEU A N 1
ATOM 740 C CA . LEU A 1 92 ? -7.661 -5.536 6.601 1.00 86.44 92 LEU A CA 1
ATOM 741 C C . LEU A 1 92 ? -7.784 -4.304 7.504 1.00 86.44 92 LEU A C 1
ATOM 743 O O . LEU A 1 92 ? -7.929 -4.433 8.716 1.00 86.44 92 LEU A O 1
ATOM 747 N N . ILE A 1 93 ? -7.754 -3.102 6.926 1.00 84.56 93 ILE A N 1
ATOM 748 C CA . ILE A 1 93 ? -7.931 -1.857 7.681 1.00 84.56 93 ILE A CA 1
ATOM 749 C C . ILE A 1 93 ? -9.322 -1.794 8.309 1.00 84.56 93 ILE A C 1
ATOM 751 O O . ILE A 1 93 ? -9.443 -1.397 9.468 1.00 84.56 93 ILE A O 1
ATOM 755 N N . ALA A 1 94 ? -10.364 -2.180 7.571 1.00 83.25 94 ALA A N 1
ATOM 756 C CA . ALA A 1 94 ? -11.723 -2.209 8.097 1.00 83.25 94 ALA A CA 1
ATOM 757 C C . ALA A 1 94 ? -11.851 -3.186 9.276 1.00 83.25 94 ALA A C 1
ATOM 759 O O . ALA A 1 94 ? -12.509 -2.856 10.264 1.00 83.25 94 ALA A O 1
ATOM 760 N N . ASP A 1 95 ? -11.188 -4.339 9.211 1.00 83.69 95 ASP A N 1
ATOM 761 C CA . ASP A 1 95 ? -11.176 -5.322 10.293 1.00 83.69 95 ASP A CA 1
ATOM 762 C C . ASP A 1 95 ? -10.409 -4.810 11.518 1.00 83.69 95 ASP A C 1
ATOM 764 O O . ASP A 1 95 ? -10.918 -4.896 12.637 1.00 83.69 95 ASP A O 1
ATOM 768 N N . ILE A 1 96 ? -9.243 -4.180 11.321 1.00 82.25 96 ILE A N 1
ATOM 769 C CA . ILE A 1 96 ? -8.482 -3.542 12.409 1.00 82.25 96 ILE A CA 1
ATOM 770 C C . ILE A 1 96 ? -9.307 -2.423 13.060 1.00 82.25 96 ILE A C 1
ATOM 772 O O . ILE A 1 96 ? -9.371 -2.336 14.286 1.00 82.25 96 ILE A O 1
ATOM 776 N N . HIS A 1 97 ? -9.984 -1.595 12.260 1.00 81.38 97 HIS A N 1
ATOM 777 C CA . HIS A 1 9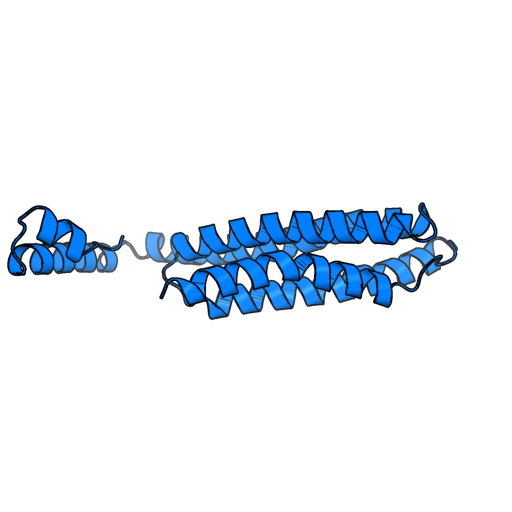7 ? -10.839 -0.519 12.762 1.00 81.38 97 HIS A CA 1
ATOM 778 C C . HIS A 1 97 ? -12.045 -1.040 13.557 1.00 81.38 97 HIS A C 1
ATOM 780 O O . HIS A 1 97 ? -12.459 -0.424 14.534 1.00 81.38 97 HIS A O 1
ATOM 786 N N . ARG A 1 98 ? -12.624 -2.180 13.162 1.00 77.38 98 ARG A N 1
ATOM 787 C CA . ARG A 1 98 ? -13.703 -2.824 13.931 1.00 77.38 98 ARG A CA 1
ATOM 788 C C . ARG A 1 98 ? -13.189 -3.438 15.230 1.00 77.38 98 ARG A C 1
ATOM 790 O O . ARG A 1 98 ? -13.904 -3.414 16.230 1.00 77.38 98 ARG A O 1
ATOM 797 N N . ALA A 1 99 ? -11.980 -3.997 15.208 1.00 73.50 99 ALA A N 1
ATOM 798 C CA . ALA A 1 99 ? -11.364 -4.630 16.367 1.00 73.50 99 ALA A CA 1
ATOM 799 C C . ALA A 1 99 ? -10.950 -3.611 17.442 1.00 73.50 99 ALA A C 1
ATOM 801 O O . ALA A 1 99 ? -11.095 -3.887 18.633 1.00 73.50 99 ALA A O 1
ATOM 802 N N . GLU A 1 100 ? -10.486 -2.423 17.048 1.00 69.19 100 GLU A N 1
ATOM 803 C CA . GLU A 1 100 ? -10.037 -1.385 17.976 1.00 69.19 100 GLU A CA 1
ATOM 804 C C . GLU A 1 100 ? -10.795 -0.070 17.738 1.00 69.19 100 GLU A C 1
ATOM 806 O O . GLU A 1 100 ? -10.756 0.486 16.646 1.00 69.19 100 GLU A O 1
ATOM 811 N N . LYS A 1 101 ? -11.434 0.488 18.782 1.00 65.50 101 LYS A N 1
ATOM 812 C CA . LYS A 1 101 ? -12.154 1.788 18.763 1.00 65.50 101 LYS A CA 1
ATOM 813 C C . LYS A 1 101 ? -11.224 3.008 18.566 1.00 65.50 101 LYS A C 1
ATOM 815 O O . LYS A 1 101 ? -11.457 4.078 19.129 1.00 65.50 101 LYS A O 1
ATOM 820 N N . ARG A 1 102 ? -10.117 2.859 17.844 1.00 66.38 102 ARG A N 1
ATOM 821 C CA . ARG A 1 102 ? -9.179 3.940 17.545 1.00 66.38 102 ARG A CA 1
ATOM 822 C C . ARG A 1 102 ? -9.657 4.780 16.369 1.00 66.38 102 ARG A C 1
ATOM 824 O O . ARG A 1 102 ? -10.448 4.342 15.535 1.00 66.38 102 ARG A O 1
ATOM 831 N N . SER A 1 103 ? -9.157 6.012 16.319 1.00 67.06 103 SER A N 1
ATOM 832 C CA . SER A 1 103 ? -9.527 6.976 15.292 1.00 67.06 103 SER A CA 1
ATOM 833 C C . SER A 1 103 ? -9.146 6.473 13.897 1.00 67.06 103 SER A C 1
ATOM 835 O O . SER A 1 103 ? -8.003 6.089 13.643 1.00 67.06 103 SER A O 1
ATOM 837 N N . LEU A 1 104 ? -10.106 6.543 12.972 1.00 70.75 104 LEU A N 1
ATOM 838 C CA . LEU A 1 104 ? -9.944 6.206 11.552 1.00 70.75 104 LEU A CA 1
ATOM 839 C C . LEU A 1 104 ? -8.720 6.906 10.916 1.00 70.75 104 LEU A C 1
ATOM 841 O O . LEU A 1 104 ? -8.067 6.360 10.030 1.00 70.75 104 LEU A O 1
ATOM 845 N N . SER A 1 105 ? -8.360 8.089 11.425 1.00 72.12 105 SER A N 1
ATOM 846 C CA . SER A 1 105 ? -7.208 8.890 10.995 1.00 72.12 105 SER A CA 1
ATOM 847 C C . SER A 1 105 ? -5.858 8.171 11.091 1.00 72.12 105 SER A C 1
ATOM 849 O O . SER A 1 105 ? -5.021 8.347 10.208 1.00 72.12 105 SER A O 1
ATOM 851 N N . GLY A 1 106 ? -5.635 7.343 12.118 1.00 75.31 106 GLY A N 1
ATOM 852 C CA . GLY A 1 106 ? -4.360 6.636 12.295 1.00 75.31 106 GLY A CA 1
ATOM 853 C C . GLY A 1 106 ? -4.142 5.550 11.240 1.00 75.31 106 GLY A C 1
ATOM 854 O O . GLY A 1 106 ? -3.035 5.383 10.728 1.00 75.31 106 GLY A O 1
ATOM 855 N N . LEU A 1 107 ? -5.218 4.859 10.865 1.00 79.50 107 LEU A N 1
ATOM 856 C CA . LEU A 1 107 ? -5.193 3.816 9.840 1.00 79.50 107 LEU A CA 1
ATOM 857 C C . LEU A 1 107 ? -5.050 4.403 8.430 1.00 79.50 107 LEU A C 1
ATOM 859 O O . LEU A 1 107 ? -4.280 3.884 7.624 1.00 79.50 107 LEU A O 1
ATOM 863 N N . LEU A 1 108 ? -5.716 5.529 8.158 1.00 80.62 108 LEU A N 1
ATOM 864 C CA . LEU A 1 108 ? -5.554 6.288 6.912 1.00 80.62 108 LEU A CA 1
ATOM 865 C C . LEU A 1 108 ? -4.113 6.756 6.713 1.00 80.62 108 LEU A C 1
ATOM 867 O O . LEU A 1 108 ? -3.545 6.619 5.630 1.00 80.62 108 LEU A O 1
ATOM 871 N N . PHE A 1 109 ? -3.504 7.274 7.778 1.00 83.88 109 PHE A N 1
ATOM 872 C CA . PHE A 1 109 ? -2.113 7.695 7.750 1.00 83.88 109 PHE A CA 1
ATOM 873 C C . PHE A 1 109 ? -1.172 6.524 7.435 1.00 83.88 109 PHE A C 1
ATOM 875 O O . PHE A 1 109 ? -0.300 6.653 6.576 1.00 83.88 109 PHE A O 1
ATOM 882 N N . ALA A 1 110 ? -1.392 5.359 8.057 1.00 84.00 110 ALA A N 1
ATOM 883 C CA . ALA A 1 110 ? -0.620 4.151 7.771 1.00 84.00 110 ALA A CA 1
ATOM 884 C C . ALA A 1 110 ? -0.757 3.700 6.306 1.00 84.00 110 ALA A C 1
ATOM 886 O O . ALA A 1 110 ? 0.240 3.326 5.686 1.00 84.00 110 ALA A O 1
ATOM 887 N N . LEU A 1 111 ? -1.959 3.792 5.728 1.00 87.38 111 LEU A N 1
ATOM 888 C CA . LEU A 1 111 ? -2.198 3.463 4.323 1.00 87.38 111 LEU A CA 1
ATOM 889 C C . LEU A 1 111 ? -1.437 4.399 3.372 1.00 87.38 111 LEU A C 1
ATOM 891 O O . LEU A 1 111 ? -0.775 3.924 2.448 1.00 87.38 111 LEU A O 1
ATOM 895 N N . ILE A 1 112 ? -1.505 5.714 3.604 1.00 89.62 112 ILE A N 1
ATOM 896 C CA . ILE A 1 112 ? -0.807 6.711 2.778 1.00 89.62 112 ILE A CA 1
ATOM 897 C C . ILE A 1 112 ? 0.705 6.497 2.863 1.00 89.62 112 ILE A C 1
ATOM 899 O O . ILE A 1 112 ? 1.372 6.443 1.829 1.00 89.62 112 ILE A O 1
ATOM 903 N N . ILE A 1 113 ? 1.240 6.309 4.075 1.00 89.94 113 ILE A N 1
ATOM 904 C CA . ILE A 1 113 ? 2.659 5.987 4.269 1.00 89.94 113 ILE A CA 1
ATOM 905 C C . ILE A 1 113 ? 3.024 4.727 3.495 1.00 89.94 113 ILE A C 1
ATOM 907 O O . ILE A 1 113 ? 4.018 4.726 2.777 1.00 89.94 113 ILE A O 1
ATOM 911 N N . SER A 1 114 ? 2.224 3.668 3.610 1.00 89.62 114 SER A N 1
ATOM 912 C CA . SER A 1 114 ? 2.484 2.409 2.917 1.00 89.62 114 SER A CA 1
ATOM 913 C C . SER A 1 114 ? 2.515 2.594 1.394 1.00 89.62 114 SER A C 1
ATOM 915 O O . SER A 1 114 ? 3.424 2.096 0.731 1.00 89.62 114 SER A O 1
ATOM 917 N N . GLY A 1 115 ? 1.601 3.399 0.842 1.00 91.50 115 GLY A N 1
ATOM 918 C CA . GLY A 1 115 ? 1.615 3.782 -0.570 1.00 91.50 115 GLY A CA 1
ATOM 919 C C . GLY A 1 115 ? 2.891 4.527 -0.979 1.00 91.50 115 GLY A C 1
ATOM 920 O O . GLY A 1 115 ? 3.514 4.180 -1.982 1.00 91.50 115 GLY A O 1
ATOM 921 N N . VAL A 1 116 ? 3.325 5.513 -0.188 1.00 92.38 116 VAL A N 1
ATOM 922 C CA . VAL A 1 116 ? 4.552 6.288 -0.455 1.00 92.38 116 VAL A CA 1
ATOM 923 C C . VAL A 1 116 ? 5.806 5.414 -0.349 1.00 92.38 116 VAL A C 1
ATOM 925 O O . VAL A 1 116 ? 6.697 5.510 -1.194 1.00 92.38 116 VAL A O 1
ATOM 928 N N . VAL A 1 117 ? 5.869 4.530 0.650 1.00 92.62 117 VAL A N 1
ATOM 929 C CA . VAL A 1 117 ? 6.962 3.559 0.811 1.00 92.62 117 VAL A CA 1
ATOM 930 C C . VAL A 1 117 ? 7.043 2.653 -0.412 1.00 92.62 117 VAL A C 1
ATOM 932 O O . VAL A 1 117 ? 8.124 2.500 -0.976 1.00 92.62 117 VAL A O 1
ATOM 935 N N . ASN A 1 118 ? 5.914 2.125 -0.884 1.00 92.88 118 ASN A N 1
ATOM 936 C CA . ASN A 1 118 ? 5.876 1.301 -2.090 1.00 92.88 118 ASN A CA 1
ATOM 937 C C . ASN A 1 118 ? 6.281 2.072 -3.343 1.00 92.88 118 ASN A C 1
ATOM 939 O O . ASN A 1 118 ? 7.002 1.538 -4.182 1.00 92.88 118 ASN A O 1
ATOM 943 N N . PHE A 1 119 ? 5.855 3.331 -3.469 1.00 95.19 119 PHE A N 1
ATOM 944 C CA . PHE A 1 119 ? 6.273 4.182 -4.577 1.00 95.19 119 PHE A CA 1
ATOM 945 C C . PHE A 1 119 ? 7.801 4.320 -4.614 1.00 95.19 119 PHE A C 1
ATOM 947 O O . PHE A 1 119 ? 8.430 4.136 -5.662 1.00 95.19 119 PHE A O 1
ATOM 954 N N . ALA A 1 120 ? 8.404 4.608 -3.457 1.00 94.81 120 ALA A N 1
ATOM 955 C CA . ALA A 1 120 ? 9.849 4.722 -3.318 1.00 94.81 120 ALA A CA 1
ATOM 956 C C . ALA A 1 120 ? 10.552 3.382 -3.579 1.00 94.81 120 ALA A C 1
ATOM 958 O O . ALA A 1 120 ? 11.564 3.365 -4.279 1.00 94.81 120 ALA A O 1
ATOM 959 N N . LEU A 1 121 ? 9.999 2.278 -3.068 1.00 94.94 121 LEU A N 1
ATOM 960 C CA . LEU A 1 121 ? 10.528 0.929 -3.243 1.00 94.94 121 LEU A CA 1
ATOM 961 C C . LEU A 1 121 ? 10.529 0.533 -4.719 1.00 94.94 121 LEU A C 1
ATOM 963 O O . LEU A 1 121 ? 11.593 0.239 -5.248 1.00 94.94 121 LEU A O 1
ATOM 967 N N . ILE A 1 122 ? 9.387 0.607 -5.410 1.00 94.62 122 ILE A N 1
ATOM 968 C CA . ILE A 1 122 ? 9.285 0.269 -6.838 1.00 94.62 122 ILE A CA 1
ATOM 969 C C . ILE A 1 122 ? 10.244 1.140 -7.651 1.00 94.62 122 ILE A C 1
ATOM 971 O O . ILE A 1 122 ? 11.006 0.617 -8.462 1.00 94.62 122 ILE A O 1
ATOM 975 N N . SER A 1 123 ? 10.256 2.455 -7.416 1.00 95.31 123 SER A N 1
ATOM 976 C CA . SER A 1 123 ? 11.087 3.376 -8.196 1.00 95.31 123 SER A CA 1
ATOM 977 C C . SER A 1 123 ? 12.581 3.118 -7.988 1.00 95.31 123 SER A C 1
ATOM 979 O O . SER A 1 123 ? 13.312 2.903 -8.955 1.00 95.31 123 SER A O 1
ATOM 981 N N . ARG A 1 124 ? 13.047 3.110 -6.731 1.00 95.62 124 ARG A N 1
ATOM 982 C CA . ARG A 1 124 ? 14.475 2.973 -6.408 1.00 95.62 124 ARG A CA 1
ATOM 983 C C . ARG A 1 124 ? 14.986 1.566 -6.666 1.00 95.62 124 ARG A C 1
ATOM 985 O O . ARG A 1 124 ? 16.015 1.419 -7.317 1.00 95.62 124 ARG A O 1
ATOM 992 N N . ALA A 1 125 ? 14.255 0.543 -6.228 1.00 94.38 125 ALA A N 1
ATOM 993 C CA . ALA A 1 125 ? 14.690 -0.835 -6.403 1.00 94.38 125 ALA A CA 1
ATOM 994 C C . ALA A 1 125 ? 14.747 -1.222 -7.885 1.00 94.38 125 ALA A C 1
ATOM 996 O O . ALA A 1 125 ? 15.672 -1.923 -8.277 1.00 94.38 125 ALA A O 1
ATOM 997 N N . SER A 1 126 ? 13.841 -0.717 -8.733 1.00 93.88 126 SER A N 1
ATOM 998 C CA . SER A 1 126 ? 13.921 -0.962 -10.181 1.00 93.88 126 SER A CA 1
ATOM 999 C C . SER A 1 126 ? 15.152 -0.310 -10.812 1.00 93.88 126 SER A C 1
ATOM 1001 O O . SER A 1 126 ? 15.824 -0.937 -11.627 1.00 93.88 126 SER A O 1
ATOM 1003 N N . ILE A 1 127 ? 15.487 0.925 -10.424 1.00 94.50 127 ILE A N 1
ATOM 1004 C CA . ILE A 1 127 ? 16.695 1.606 -10.916 1.00 94.50 127 ILE A CA 1
ATOM 1005 C C . ILE A 1 127 ? 17.951 0.852 -10.467 1.00 94.50 127 ILE A C 1
ATOM 1007 O O . ILE A 1 127 ? 18.802 0.524 -11.291 1.00 94.50 127 ILE A O 1
ATOM 1011 N N . GLU A 1 128 ? 18.055 0.522 -9.179 1.00 94.50 128 GLU A N 1
ATOM 1012 C CA . GLU A 1 128 ? 19.199 -0.222 -8.646 1.00 94.50 128 GLU A CA 1
ATOM 1013 C C . GLU A 1 128 ? 19.333 -1.609 -9.276 1.00 94.50 128 GLU A C 1
ATOM 1015 O O . GLU A 1 128 ? 20.440 -2.039 -9.605 1.00 94.50 128 GLU A O 1
ATOM 1020 N N . PHE A 1 129 ? 18.215 -2.309 -9.468 1.00 93.50 129 PHE A N 1
ATOM 1021 C CA . PHE A 1 129 ? 18.195 -3.614 -10.114 1.00 93.50 129 PHE A CA 1
ATOM 1022 C C . PHE A 1 129 ? 18.660 -3.521 -11.569 1.00 93.50 129 PHE A C 1
ATOM 1024 O O . PHE A 1 129 ? 19.479 -4.335 -11.992 1.00 93.50 129 PHE A O 1
ATOM 1031 N N . SER A 1 130 ? 18.212 -2.506 -12.315 1.00 93.81 130 SER A N 1
ATOM 1032 C CA . SER A 1 130 ? 18.673 -2.241 -13.683 1.00 93.81 130 SER A CA 1
ATOM 1033 C C . SER A 1 130 ? 20.184 -2.007 -13.742 1.00 93.81 130 SER A C 1
ATOM 1035 O O . SER A 1 130 ? 20.862 -2.637 -14.552 1.00 93.81 130 SER A O 1
ATOM 1037 N N . ILE A 1 131 ? 20.729 -1.182 -12.840 1.00 94.19 131 ILE A N 1
ATOM 1038 C CA . ILE A 1 131 ? 22.171 -0.899 -12.773 1.00 94.19 131 ILE A CA 1
ATOM 1039 C C . ILE A 1 131 ? 22.965 -2.174 -12.457 1.00 94.19 131 ILE A C 1
ATOM 1041 O O . ILE A 1 131 ? 23.958 -2.459 -13.121 1.00 94.19 131 ILE A O 1
ATOM 1045 N N . LYS A 1 132 ? 22.522 -2.970 -11.474 1.00 94.62 132 LYS A N 1
ATOM 1046 C CA . LYS A 1 132 ? 23.220 -4.197 -11.045 1.00 94.62 132 LYS A CA 1
ATOM 1047 C C . LYS A 1 132 ? 23.180 -5.314 -12.087 1.00 94.62 132 LYS A C 1
ATOM 1049 O O . LYS A 1 132 ? 24.133 -6.075 -12.192 1.00 94.62 132 LYS A O 1
ATOM 1054 N N . THR A 1 133 ? 22.082 -5.431 -12.830 1.00 93.06 133 THR A N 1
ATOM 1055 C CA . THR A 1 133 ? 21.880 -6.510 -13.814 1.00 93.06 133 THR A CA 1
ATOM 1056 C C . THR A 1 133 ? 22.235 -6.106 -15.243 1.00 93.06 133 THR A C 1
ATOM 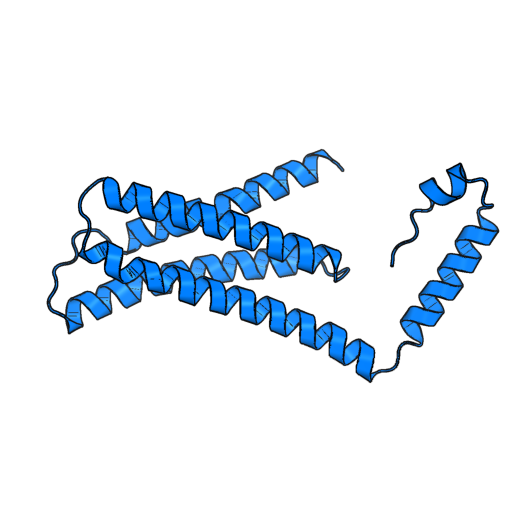1058 O O . THR A 1 133 ? 22.192 -6.949 -16.135 1.00 93.06 133 THR A O 1
ATOM 1061 N N . MET A 1 134 ? 22.562 -4.829 -15.474 1.00 93.31 134 MET A N 1
ATOM 1062 C CA . MET A 1 134 ? 22.740 -4.226 -16.802 1.00 93.31 134 MET A CA 1
ATOM 1063 C C . MET A 1 134 ? 21.524 -4.408 -17.731 1.00 93.31 134 MET A C 1
ATOM 1065 O O . MET A 1 134 ? 21.639 -4.306 -18.953 1.00 93.31 134 MET A O 1
ATOM 1069 N N . LEU A 1 135 ? 20.339 -4.670 -17.169 1.00 91.75 135 LEU A N 1
ATOM 1070 C CA . LEU A 1 135 ? 19.104 -4.775 -17.937 1.00 91.75 135 LEU A CA 1
ATOM 1071 C C . LEU A 1 135 ? 18.541 -3.374 -18.201 1.00 91.75 135 LEU A C 1
ATOM 1073 O O . LEU A 1 135 ? 18.367 -2.607 -17.251 1.00 91.75 135 LEU A O 1
ATOM 1077 N N . PRO A 1 136 ? 18.197 -3.025 -19.453 1.00 89.88 136 PRO A N 1
ATOM 1078 C CA . PRO A 1 136 ? 17.659 -1.707 -19.759 1.00 89.88 136 PRO A CA 1
ATOM 1079 C C . PRO A 1 136 ? 16.276 -1.521 -19.127 1.00 89.88 136 PRO A C 1
ATOM 1081 O O . PRO A 1 136 ? 15.400 -2.384 -19.253 1.00 89.88 136 PRO A O 1
ATOM 1084 N N . LEU A 1 137 ? 16.056 -0.363 -18.498 1.00 88.94 137 LEU A N 1
ATOM 1085 C CA . LEU A 1 137 ? 14.725 0.057 -18.064 1.00 88.94 137 LEU A CA 1
ATOM 1086 C C . LEU A 1 137 ? 13.838 0.267 -19.294 1.00 88.94 137 LEU A C 1
ATOM 1088 O O . LEU A 1 137 ? 14.100 1.127 -20.132 1.00 88.94 137 LEU A O 1
ATOM 1092 N N . ARG A 1 138 ? 12.779 -0.537 -19.402 1.00 89.56 138 ARG A N 1
ATOM 1093 C CA . ARG A 1 138 ? 11.819 -0.469 -20.516 1.00 89.56 138 ARG A CA 1
ATOM 1094 C C . ARG A 1 138 ? 10.752 0.604 -20.312 1.00 89.56 138 ARG A C 1
ATOM 1096 O O . ARG A 1 138 ? 10.142 1.050 -21.279 1.00 89.56 138 ARG A O 1
ATOM 1103 N N . HIS A 1 139 ? 10.551 1.025 -19.067 1.00 90.12 139 HIS A N 1
ATOM 1104 C CA . HIS A 1 139 ? 9.549 2.003 -18.662 1.00 90.12 139 HIS A CA 1
ATOM 1105 C C . HIS A 1 139 ? 10.125 2.913 -17.592 1.00 90.12 139 HIS A C 1
ATOM 1107 O O . HIS A 1 139 ? 11.039 2.529 -16.865 1.00 90.12 139 HIS A O 1
ATOM 1113 N N . ASN A 1 140 ? 9.554 4.109 -17.470 1.00 92.81 140 ASN A N 1
ATOM 1114 C CA . ASN A 1 140 ? 9.891 5.025 -16.391 1.00 92.81 140 ASN A CA 1
ATOM 1115 C C . ASN A 1 140 ? 9.394 4.448 -15.043 1.00 92.81 140 ASN A C 1
ATOM 1117 O O . ASN A 1 140 ? 8.176 4.337 -14.863 1.00 92.81 140 ASN A O 1
ATOM 1121 N N . PRO A 1 141 ? 10.286 4.108 -14.089 1.00 93.81 141 PRO A N 1
ATOM 1122 C CA . PRO A 1 141 ? 9.891 3.501 -12.817 1.00 93.81 141 PRO A CA 1
ATOM 1123 C C . PRO A 1 141 ? 8.947 4.377 -11.990 1.00 93.81 141 PRO A C 1
ATOM 1125 O O . PRO A 1 141 ? 8.032 3.852 -11.362 1.00 93.81 141 PRO A O 1
ATOM 1128 N N . TYR A 1 142 ? 9.104 5.704 -12.049 1.00 96.00 142 TYR A N 1
ATOM 1129 C CA . TYR A 1 142 ? 8.240 6.645 -11.330 1.00 96.00 142 TYR A CA 1
ATOM 1130 C C . TYR A 1 142 ? 6.808 6.641 -11.867 1.00 96.00 142 TYR A C 1
ATOM 1132 O O . TYR A 1 142 ? 5.859 6.746 -11.094 1.00 96.00 142 TYR A O 1
ATOM 1140 N N . LEU A 1 143 ? 6.639 6.483 -13.185 1.00 95.38 143 LEU A N 1
ATOM 1141 C CA . LEU A 1 143 ? 5.314 6.382 -13.795 1.00 95.38 143 LEU A CA 1
ATOM 1142 C C . LEU A 1 143 ? 4.610 5.105 -13.333 1.00 95.38 143 LEU A C 1
ATOM 1144 O O . LEU A 1 143 ? 3.455 5.156 -12.917 1.00 95.38 143 LEU A O 1
ATOM 1148 N N . ILE A 1 144 ? 5.312 3.968 -13.368 1.00 95.19 144 ILE A N 1
ATOM 1149 C CA . ILE A 1 144 ? 4.730 2.692 -12.944 1.00 95.19 144 ILE A CA 1
ATOM 1150 C C . ILE A 1 144 ? 4.411 2.703 -11.445 1.00 95.19 144 ILE A C 1
ATOM 1152 O O . ILE A 1 144 ? 3.325 2.286 -11.046 1.00 95.19 144 ILE A O 1
ATOM 1156 N N . ALA A 1 145 ? 5.313 3.242 -10.625 1.00 95.56 145 ALA A N 1
ATOM 1157 C CA . ALA A 1 145 ? 5.083 3.433 -9.200 1.00 95.56 145 ALA A CA 1
ATOM 1158 C C . ALA A 1 145 ? 3.874 4.346 -8.928 1.00 95.56 145 ALA A C 1
ATOM 1160 O O . ALA A 1 145 ? 3.080 4.061 -8.035 1.00 95.56 145 ALA A O 1
ATOM 1161 N N . GLY A 1 146 ? 3.696 5.409 -9.720 1.00 96.56 146 GLY A N 1
ATOM 1162 C CA . GLY A 1 146 ? 2.532 6.291 -9.641 1.00 96.56 146 GLY A CA 1
ATOM 1163 C C . GLY A 1 146 ? 1.232 5.563 -9.976 1.00 96.56 146 GLY A C 1
ATOM 1164 O O . GLY A 1 146 ? 0.277 5.630 -9.208 1.00 96.56 146 GLY A O 1
ATOM 1165 N N . ILE A 1 147 ? 1.204 4.805 -11.076 1.00 96.69 147 ILE A N 1
ATOM 1166 C CA . ILE A 1 147 ? 0.035 4.002 -11.471 1.00 96.69 147 ILE A CA 1
ATOM 1167 C C . ILE A 1 147 ? -0.318 2.989 -10.379 1.00 96.69 147 ILE A C 1
ATOM 1169 O O . ILE A 1 147 ? -1.489 2.871 -10.016 1.00 96.69 147 ILE A O 1
ATOM 1173 N N . TYR A 1 148 ? 0.684 2.299 -9.828 1.00 95.62 148 TYR A N 1
ATOM 1174 C CA . TYR A 1 148 ? 0.488 1.387 -8.705 1.00 95.62 148 TYR A CA 1
ATOM 1175 C C . TYR A 1 148 ? -0.123 2.108 -7.501 1.00 95.62 148 TYR A C 1
ATOM 1177 O O . TYR A 1 148 ? -1.122 1.645 -6.963 1.00 95.62 148 TYR A O 1
ATOM 1185 N N . LEU A 1 149 ? 0.439 3.256 -7.104 1.00 95.62 149 LEU A N 1
ATOM 1186 C CA . LEU A 1 149 ? -0.041 4.052 -5.974 1.00 95.62 149 LEU A CA 1
ATOM 1187 C C . LEU A 1 149 ? -1.510 4.459 -6.148 1.00 95.62 149 LEU A C 1
ATOM 1189 O O . LEU A 1 149 ? -2.307 4.276 -5.229 1.00 95.62 149 LEU A O 1
ATOM 1193 N N . PHE A 1 150 ? -1.885 4.969 -7.323 1.00 96.44 150 PHE A N 1
ATOM 1194 C CA . PHE A 1 150 ? -3.269 5.356 -7.600 1.00 96.44 150 PHE A CA 1
ATOM 1195 C C . PHE A 1 150 ? -4.213 4.152 -7.585 1.00 96.44 150 PHE A C 1
ATOM 1197 O O . PHE A 1 150 ? -5.255 4.201 -6.929 1.00 96.44 150 PHE A O 1
ATOM 1204 N N . ALA A 1 151 ? -3.843 3.055 -8.249 1.00 96.44 151 ALA A N 1
ATOM 1205 C CA . ALA A 1 151 ? -4.635 1.828 -8.249 1.00 96.44 151 ALA A CA 1
ATOM 1206 C C . ALA A 1 151 ? -4.810 1.261 -6.830 1.00 96.44 151 ALA A C 1
ATOM 1208 O O . ALA A 1 151 ? -5.911 0.863 -6.461 1.00 96.44 151 ALA A O 1
ATOM 1209 N N . PHE A 1 152 ? -3.750 1.294 -6.022 1.00 94.44 152 PHE A N 1
ATOM 1210 C CA . PHE A 1 152 ? -3.739 0.842 -4.634 1.00 94.44 152 PHE A CA 1
ATOM 1211 C C . PHE A 1 152 ? -4.630 1.685 -3.716 1.00 94.44 152 PHE A C 1
ATOM 1213 O O . PHE A 1 152 ? -5.368 1.138 -2.900 1.00 94.44 152 PHE A O 1
ATOM 1220 N N . LEU A 1 153 ? -4.601 3.012 -3.850 1.00 93.81 153 LEU A N 1
ATOM 1221 C CA . LEU A 1 153 ? -5.413 3.899 -3.012 1.00 93.81 153 LEU A CA 1
ATOM 1222 C C . LEU A 1 153 ? -6.893 3.929 -3.426 1.00 93.81 153 LEU A C 1
ATOM 1224 O O . 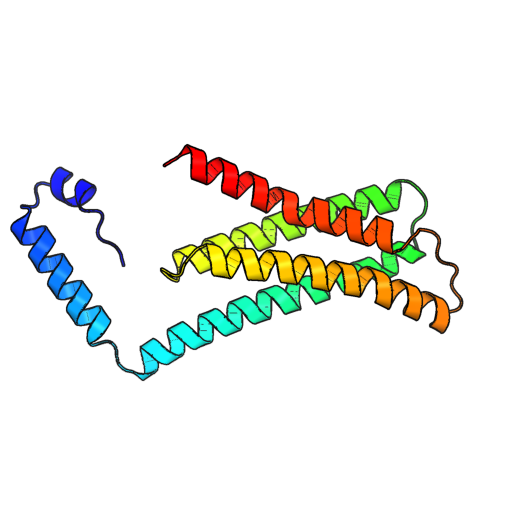LEU A 1 153 ? -7.752 4.232 -2.597 1.00 93.81 153 LEU A O 1
ATOM 1228 N N . THR A 1 154 ? -7.208 3.600 -4.684 1.00 95.19 154 THR A N 1
ATOM 1229 C CA . THR A 1 154 ? -8.565 3.727 -5.247 1.00 95.19 154 THR A CA 1
ATOM 1230 C C . THR A 1 154 ? -9.637 2.971 -4.445 1.00 95.19 154 THR A C 1
ATOM 1232 O O . THR A 1 154 ? -10.609 3.613 -4.040 1.00 95.19 154 THR A O 1
ATOM 1235 N N . PRO A 1 155 ? -9.498 1.663 -4.138 1.00 92.69 155 PRO A N 1
ATOM 1236 C CA . PRO A 1 155 ? -10.492 0.932 -3.345 1.00 92.69 155 PRO A CA 1
ATOM 1237 C C . PRO A 1 155 ? -10.796 1.584 -1.996 1.00 92.69 155 PRO A C 1
ATOM 1239 O O . PRO A 1 155 ? -11.942 1.594 -1.546 1.00 92.69 155 PRO A O 1
ATOM 1242 N N . HIS A 1 156 ? -9.775 2.159 -1.365 1.00 86.62 156 HIS A N 1
ATOM 1243 C CA . HIS A 1 156 ? -9.915 2.756 -0.049 1.00 86.62 156 HIS A CA 1
ATOM 1244 C C . HIS A 1 156 ? -10.699 4.065 -0.091 1.00 86.62 156 HIS A C 1
ATOM 1246 O O . HIS A 1 156 ? -11.600 4.278 0.718 1.00 86.62 156 HIS A O 1
ATOM 1252 N N . ILE A 1 157 ? -10.394 4.917 -1.073 1.00 89.12 157 ILE A N 1
ATOM 1253 C CA . ILE A 1 157 ? -11.123 6.168 -1.305 1.00 89.12 157 ILE A CA 1
ATOM 1254 C C . ILE A 1 157 ? -12.604 5.865 -1.566 1.00 89.12 157 ILE A C 1
ATOM 1256 O O . ILE A 1 157 ? -13.477 6.505 -0.983 1.00 89.12 157 ILE A O 1
ATOM 1260 N N . VAL A 1 158 ? -12.899 4.843 -2.376 1.00 90.25 158 VAL A N 1
ATOM 1261 C CA . VAL A 1 158 ? -14.279 4.419 -2.665 1.00 90.25 158 VAL A CA 1
ATOM 1262 C C . VAL A 1 158 ? -15.006 3.971 -1.394 1.00 90.25 158 VAL A C 1
ATOM 1264 O O . VAL A 1 158 ? -16.127 4.412 -1.141 1.00 90.25 158 VAL A O 1
ATOM 1267 N N . LEU A 1 159 ? -14.373 3.132 -0.569 1.00 84.81 159 LEU A N 1
ATOM 1268 C CA . LEU A 1 159 ? -14.966 2.664 0.687 1.00 84.81 159 LEU A CA 1
ATOM 1269 C C . LEU A 1 159 ? -15.199 3.802 1.685 1.00 84.81 159 LEU A C 1
ATOM 1271 O O . LEU A 1 159 ? -16.240 3.829 2.339 1.00 84.81 159 LEU A O 1
ATOM 1275 N N . MET A 1 160 ? -14.271 4.755 1.770 1.00 81.50 160 MET A N 1
ATOM 1276 C CA . MET A 1 160 ? -14.411 5.938 2.617 1.00 81.50 160 MET A CA 1
ATOM 1277 C C . MET A 1 160 ? -15.617 6.789 2.201 1.00 81.50 160 MET A C 1
ATOM 1279 O O . MET A 1 160 ? -16.436 7.148 3.047 1.00 81.50 160 MET A O 1
ATOM 1283 N N . ILE A 1 161 ? -15.765 7.072 0.903 1.00 85.00 161 ILE A N 1
ATOM 1284 C CA . ILE A 1 161 ? -16.905 7.841 0.378 1.00 85.00 161 ILE A CA 1
ATOM 1285 C C . ILE A 1 161 ? -18.222 7.113 0.679 1.00 85.00 161 ILE A C 1
ATOM 1287 O O . ILE A 1 161 ? -19.176 7.729 1.155 1.00 85.00 161 ILE A O 1
ATOM 1291 N N . ALA A 1 162 ? -18.262 5.794 0.470 1.00 85.12 162 ALA A N 1
ATOM 1292 C CA . ALA A 1 162 ? -19.448 4.982 0.733 1.00 85.12 162 ALA A CA 1
ATOM 1293 C C . ALA A 1 162 ? -19.843 4.935 2.223 1.00 85.12 162 ALA A C 1
ATOM 1295 O O . ALA A 1 162 ? -21.019 4.765 2.540 1.00 85.12 162 ALA A O 1
ATOM 1296 N N . GLN A 1 163 ? -18.882 5.064 3.143 1.00 75.81 163 GLN A N 1
ATOM 1297 C CA . GLN A 1 163 ? -19.147 5.140 4.583 1.00 75.81 163 GLN A CA 1
ATOM 1298 C C . GLN A 1 163 ? -19.649 6.521 5.008 1.00 75.81 163 GLN A C 1
ATOM 1300 O O . GLN A 1 163 ? -20.569 6.594 5.819 1.00 75.81 163 GLN A O 1
ATOM 1305 N N . TYR A 1 164 ? -19.096 7.596 4.439 1.00 74.56 164 TYR A N 1
ATOM 1306 C CA . TYR A 1 164 ? -19.524 8.966 4.738 1.00 74.56 164 TYR A CA 1
ATOM 1307 C C . TYR A 1 164 ? -20.988 9.215 4.349 1.00 74.56 164 TYR A C 1
ATOM 1309 O O . TYR A 1 164 ? -21.709 9.882 5.073 1.00 74.56 164 TYR A O 1
ATOM 1317 N N . GLN A 1 165 ? -21.461 8.615 3.252 1.00 71.38 165 GLN A N 1
ATOM 1318 C CA . GLN A 1 165 ? -22.862 8.727 2.817 1.00 71.38 165 GLN A CA 1
ATOM 1319 C C . GLN A 1 165 ? -23.877 8.006 3.723 1.00 71.38 165 GLN A C 1
ATOM 1321 O O . GLN A 1 165 ? -25.079 8.178 3.537 1.00 71.38 165 GLN A O 1
ATOM 1326 N N . LYS A 1 166 ? -23.423 7.154 4.651 1.00 60.44 166 LYS A N 1
ATOM 1327 C CA . LYS A 1 166 ? -24.292 6.394 5.567 1.00 60.44 166 LYS A CA 1
ATOM 1328 C C . LYS A 1 166 ? -24.415 7.026 6.960 1.00 60.44 166 LYS A C 1
ATOM 1330 O O . LYS A 1 166 ? -25.110 6.450 7.795 1.00 60.44 166 LYS A O 1
ATOM 1335 N N . GLN A 1 167 ? -23.719 8.134 7.214 1.00 51.25 167 GLN A N 1
ATOM 1336 C CA . GLN A 1 167 ? -23.831 8.941 8.434 1.00 51.25 167 GLN A CA 1
ATOM 1337 C C . GLN A 1 167 ? -24.758 10.128 8.194 1.00 51.25 167 GLN A C 1
ATOM 1339 O O . GLN A 1 167 ? -25.483 10.472 9.151 1.00 51.25 167 GLN A O 1
#